Protein AF-A0A2V6NRY4-F1 (afdb_monomer)

pLDDT: mean 85.44, std 18.15, range [44.28, 98.38]

Secondary structure (DSSP, 8-state):
--PPP---------------PPPPBHHHHHHHHTTTTT----SS--STT-B---SSEE--HHHHTT--TT--TTSEE-

Foldseek 3Di:
DDDDDDPPDPPPPPDPPPPPDDWDFLQNCCVVCCVVVVNDDDDDPPRRRHTLQDPDEDACPVVVVVDCPPPPPSHHYD

Structure (mmCIF, N/CA/C/O backbone):
data_AF-A0A2V6NRY4-F1
#
_entry.id   AF-A0A2V6NRY4-F1
#
loop_
_atom_site.group_PDB
_atom_site.id
_atom_site.type_symbol
_atom_site.label_atom_id
_atom_site.label_alt_id
_atom_site.label_comp_id
_atom_site.label_asym_id
_atom_site.label_entity_id
_atom_site.label_seq_id
_atom_site.pdbx_PDB_ins_code
_atom_site.Cartn_x
_atom_site.Cartn_y
_atom_site.Cartn_z
_atom_site.occupancy
_atom_site.B_iso_or_equiv
_atom_site.auth_seq_id
_atom_site.auth_comp_id
_atom_site.auth_asym_id
_atom_site.auth_atom_id
_atom_site.pdbx_PDB_model_num
ATOM 1 N N . MET A 1 1 ? 36.962 -33.594 53.569 1.00 56.94 1 MET A N 1
ATOM 2 C CA . MET A 1 1 ? 35.947 -33.957 52.554 1.00 56.94 1 MET A CA 1
ATOM 3 C C . MET A 1 1 ? 34.849 -34.733 53.266 1.00 56.94 1 MET A C 1
ATOM 5 O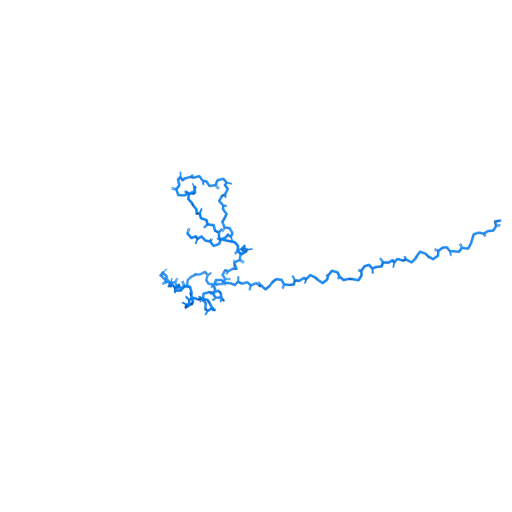 O . MET A 1 1 ? 35.202 -35.712 53.915 1.00 56.94 1 MET A O 1
ATOM 9 N N . PRO A 1 2 ? 33.609 -34.211 53.317 1.00 48.44 2 PRO A N 1
ATOM 10 C CA . PRO A 1 2 ? 32.658 -34.323 52.202 1.00 48.44 2 PRO A CA 1
ATOM 11 C C . PRO A 1 2 ? 31.979 -32.995 51.795 1.00 48.44 2 PRO A C 1
ATOM 13 O O . PRO A 1 2 ? 31.949 -32.033 52.557 1.00 48.44 2 PRO A O 1
ATOM 16 N N . ASN A 1 3 ? 31.462 -32.975 50.562 1.00 52.06 3 ASN A N 1
ATOM 17 C CA . ASN A 1 3 ? 30.820 -31.849 49.877 1.00 52.06 3 ASN A CA 1
ATOM 18 C C . ASN A 1 3 ? 29.330 -31.722 50.252 1.00 52.06 3 ASN A C 1
ATOM 20 O O . ASN A 1 3 ? 28.597 -32.706 50.164 1.00 52.06 3 ASN A O 1
ATOM 24 N N . GLY A 1 4 ? 28.882 -30.514 50.615 1.00 47.03 4 GLY A N 1
ATOM 25 C CA . GLY A 1 4 ? 27.461 -30.144 50.721 1.00 47.03 4 GLY A CA 1
ATOM 26 C C . GLY A 1 4 ? 26.905 -29.613 49.388 1.00 47.03 4 GLY A C 1
ATOM 27 O O . GLY A 1 4 ? 27.688 -29.216 48.523 1.00 47.03 4 GLY A O 1
ATOM 28 N N . PRO A 1 5 ? 25.575 -29.616 49.181 1.00 46.28 5 PRO A N 1
ATOM 29 C CA . PRO A 1 5 ? 24.980 -29.363 47.875 1.00 46.28 5 PRO A CA 1
ATOM 30 C C . PRO A 1 5 ? 25.066 -27.878 47.504 1.00 46.28 5 PRO A C 1
ATOM 32 O O . PRO A 1 5 ? 24.615 -27.002 48.239 1.00 46.28 5 PRO A O 1
ATOM 35 N N . THR A 1 6 ? 25.636 -27.592 46.336 1.00 49.69 6 THR A N 1
ATOM 36 C CA . THR A 1 6 ? 25.596 -26.269 45.710 1.00 49.69 6 THR A CA 1
ATOM 37 C C . THR A 1 6 ? 24.199 -26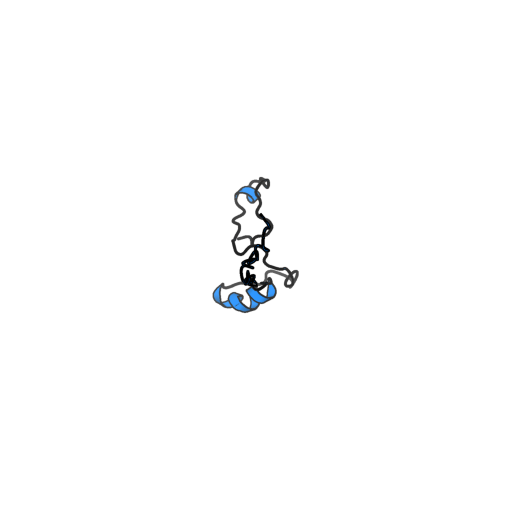.038 45.139 1.00 49.69 6 THR A C 1
ATOM 39 O O . THR A 1 6 ? 23.839 -26.611 44.114 1.00 49.69 6 THR A O 1
ATOM 42 N N . THR A 1 7 ? 23.396 -25.201 45.795 1.00 46.47 7 THR A N 1
ATOM 43 C CA . THR A 1 7 ? 22.115 -24.736 45.248 1.00 46.47 7 THR A CA 1
ATOM 44 C C . THR A 1 7 ? 22.388 -23.760 44.106 1.00 46.47 7 THR A C 1
ATOM 46 O O . THR A 1 7 ? 22.602 -22.567 44.323 1.00 46.47 7 THR A O 1
ATOM 49 N N . THR A 1 8 ? 22.406 -24.267 42.874 1.00 48.12 8 THR A N 1
ATOM 50 C CA . THR A 1 8 ? 22.379 -23.448 41.660 1.00 48.12 8 THR A CA 1
ATOM 51 C C . THR A 1 8 ? 21.058 -22.684 41.617 1.00 48.12 8 THR A C 1
ATOM 53 O O . THR A 1 8 ? 20.007 -23.256 41.342 1.00 48.12 8 THR A O 1
ATOM 56 N N . GLN A 1 9 ? 21.101 -21.383 41.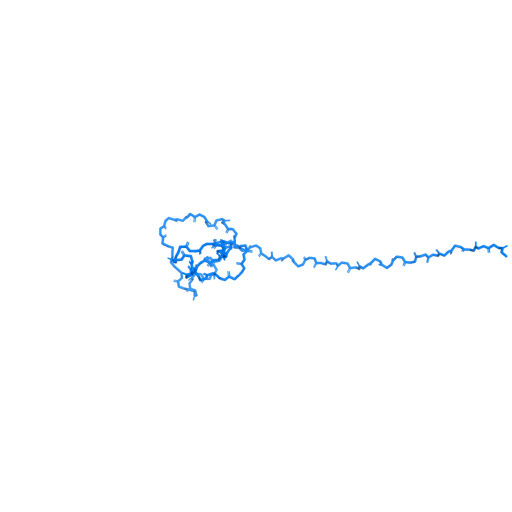903 1.00 49.38 9 GLN A N 1
ATOM 57 C CA . GLN A 1 9 ? 19.970 -20.496 41.659 1.00 49.38 9 GLN A CA 1
ATOM 58 C C . GLN A 1 9 ? 19.893 -20.227 40.155 1.00 49.38 9 GLN A C 1
ATOM 60 O O . GLN A 1 9 ? 20.683 -19.468 39.596 1.00 49.38 9 GLN A O 1
ATOM 65 N N . THR A 1 10 ? 18.959 -20.894 39.482 1.00 44.28 10 THR A N 1
ATOM 66 C CA . THR A 1 10 ? 18.592 -20.583 38.102 1.00 44.28 10 THR A CA 1
ATOM 67 C C . THR A 1 10 ? 17.902 -19.223 38.088 1.00 44.28 10 THR A C 1
ATOM 69 O O . THR A 1 10 ? 16.758 -19.087 38.516 1.00 44.28 10 THR A O 1
ATOM 72 N N . ILE A 1 11 ? 18.607 -18.202 37.603 1.00 62.66 11 ILE A N 1
ATOM 73 C CA . ILE A 1 11 ? 18.015 -16.902 37.293 1.00 62.66 11 ILE A CA 1
ATOM 74 C C . ILE A 1 11 ? 17.200 -17.095 36.009 1.00 62.66 11 ILE A C 1
ATOM 76 O O . ILE A 1 11 ? 17.724 -16.997 34.902 1.00 62.66 11 ILE A O 1
ATOM 80 N N . THR A 1 12 ? 15.922 -17.446 36.138 1.00 59.09 12 THR A N 1
ATOM 81 C CA . THR A 1 12 ? 14.997 -17.433 35.001 1.00 59.09 12 THR A CA 1
ATOM 82 C C . THR A 1 12 ? 14.696 -15.975 34.671 1.00 59.09 12 THR A C 1
ATOM 84 O O . THR A 1 12 ? 13.980 -15.309 35.418 1.00 59.09 12 THR A O 1
ATOM 87 N N . SER A 1 13 ? 15.262 -15.467 33.572 1.00 57.75 13 SER A N 1
ATOM 88 C CA . SER A 1 13 ? 14.938 -14.148 33.022 1.00 57.75 13 SER A CA 1
ATOM 89 C C . SER A 1 13 ? 13.424 -14.016 32.859 1.00 57.75 13 SER A C 1
ATOM 91 O O . SER A 1 13 ? 12.802 -14.726 32.068 1.00 57.75 13 SER A O 1
ATOM 93 N N . ALA A 1 14 ? 12.819 -13.130 33.648 1.00 57.00 14 ALA A N 1
ATOM 94 C CA . ALA A 1 14 ? 11.393 -12.878 33.604 1.00 57.00 14 ALA A CA 1
ATOM 95 C C . ALA A 1 14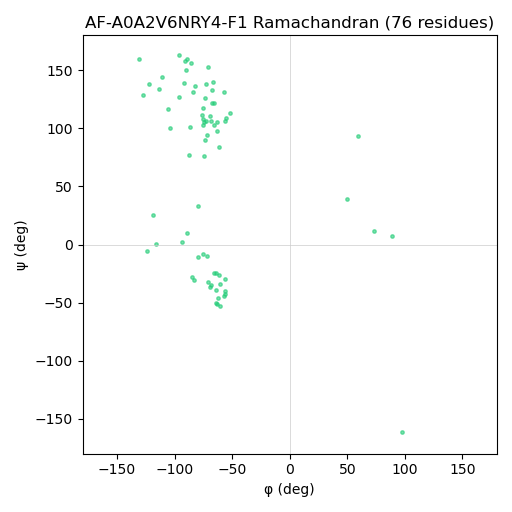 ? 11.023 -12.175 32.288 1.00 57.00 14 ALA A C 1
ATOM 97 O O . ALA A 1 14 ? 11.328 -11.005 32.075 1.00 57.00 14 ALA A O 1
ATOM 98 N N . SER A 1 15 ? 10.313 -12.920 31.443 1.00 57.12 15 SER A N 1
ATOM 99 C CA . SER A 1 15 ? 9.390 -12.450 30.406 1.00 57.12 15 SER A CA 1
ATOM 100 C C . SER A 1 15 ? 9.944 -11.523 29.316 1.00 57.12 15 SER A C 1
ATOM 102 O O . SER A 1 15 ? 9.812 -10.302 29.385 1.00 57.12 15 SER A O 1
ATOM 104 N N . ASP A 1 16 ? 10.352 -12.128 28.198 1.00 63.53 16 ASP A N 1
ATOM 105 C CA . ASP A 1 16 ? 10.117 -11.555 26.870 1.00 63.53 16 ASP A CA 1
ATOM 106 C C . ASP A 1 16 ? 8.597 -11.447 26.647 1.00 63.53 16 ASP A C 1
ATOM 108 O O . ASP A 1 16 ? 7.960 -12.332 26.063 1.00 63.53 16 ASP A O 1
ATOM 112 N N . GLN A 1 17 ? 7.969 -10.374 27.132 1.00 66.06 17 GLN A N 1
ATOM 113 C CA . GLN A 1 17 ? 6.647 -10.006 26.633 1.00 66.06 17 GLN A CA 1
ATOM 114 C C . GLN A 1 17 ? 6.811 -9.673 25.150 1.00 66.06 17 GLN A C 1
ATOM 116 O O . GLN A 1 17 ? 7.216 -8.567 24.787 1.00 66.06 17 GLN A O 1
ATOM 121 N N . ARG A 1 18 ? 6.516 -10.640 24.272 1.00 65.31 18 ARG A N 1
ATOM 122 C CA . ARG A 1 18 ? 6.416 -10.380 22.836 1.00 65.31 18 ARG A CA 1
ATOM 123 C C . ARG A 1 18 ? 5.405 -9.257 22.659 1.00 65.31 18 ARG A C 1
ATOM 125 O O . ARG A 1 18 ? 4.208 -9.468 22.852 1.00 65.31 18 ARG A O 1
ATOM 132 N N . LYS A 1 19 ? 5.882 -8.067 22.291 1.00 67.06 19 LYS A N 1
ATOM 133 C CA . LYS A 1 19 ? 5.014 -6.985 21.833 1.00 67.06 19 LYS A CA 1
ATOM 134 C C . LYS A 1 19 ? 4.216 -7.532 20.655 1.00 67.06 19 LYS A C 1
ATOM 136 O O . LYS A 1 19 ? 4.767 -7.768 19.582 1.00 67.06 19 LYS A O 1
ATOM 141 N N . SER A 1 20 ? 2.933 -7.795 20.882 1.00 73.38 20 SER A N 1
ATOM 142 C CA . SER A 1 20 ? 2.008 -8.183 19.827 1.00 73.38 20 SER A CA 1
ATOM 143 C C . SER A 1 20 ? 1.862 -6.992 18.890 1.00 73.38 20 SER A C 1
ATOM 145 O O . SER A 1 20 ? 1.184 -6.023 19.226 1.00 73.38 20 SER A O 1
ATOM 147 N N . VAL A 1 21 ? 2.523 -7.040 17.734 1.00 73.69 21 VAL A N 1
ATOM 148 C CA . VAL A 1 21 ? 2.316 -6.040 16.685 1.00 73.69 21 VAL A CA 1
ATOM 149 C C . VAL A 1 21 ? 0.896 -6.235 16.145 1.00 73.69 21 VAL A C 1
ATOM 151 O O . VAL A 1 21 ? 0.578 -7.340 15.693 1.00 73.69 21 VAL A O 1
ATOM 154 N N . PRO A 1 22 ? 0.027 -5.210 16.200 1.00 81.88 22 PRO A N 1
ATOM 155 C CA . PRO A 1 22 ? -1.317 -5.312 15.654 1.00 81.88 22 PRO A CA 1
ATOM 156 C C . PRO A 1 22 ? -1.262 -5.675 14.171 1.00 81.88 22 PRO A C 1
ATOM 158 O O . PRO A 1 22 ? -0.525 -5.069 13.393 1.00 81.88 22 PRO A O 1
ATOM 161 N N . VAL A 1 23 ? -2.048 -6.672 13.770 1.00 90.62 23 VAL A N 1
ATOM 162 C CA . VAL A 1 23 ? -2.175 -7.043 12.361 1.00 90.62 23 VAL A CA 1
ATOM 163 C C . VAL A 1 23 ? -3.046 -6.003 11.665 1.00 90.62 23 VAL A C 1
ATOM 165 O O . VAL A 1 23 ? -4.227 -5.883 11.977 1.00 90.62 23 VAL A O 1
ATOM 168 N N . VAL A 1 24 ? -2.477 -5.291 10.695 1.00 95.38 24 VAL A N 1
ATOM 169 C CA . VAL A 1 24 ? -3.213 -4.335 9.859 1.00 95.38 24 VAL A CA 1
ATOM 170 C C . VAL A 1 24 ? -3.625 -5.019 8.559 1.00 95.38 24 VAL A C 1
ATOM 172 O O . VAL A 1 24 ? -2.793 -5.609 7.865 1.00 95.38 24 VAL A O 1
ATOM 175 N N . THR A 1 25 ? -4.912 -4.966 8.222 1.00 97.25 25 THR A N 1
ATOM 176 C CA . THR A 1 25 ? -5.427 -5.422 6.925 1.00 97.25 25 THR A CA 1
ATOM 177 C C . THR A 1 25 ? -5.559 -4.251 5.958 1.00 97.25 25 THR A C 1
ATOM 179 O O . THR A 1 25 ? -5.574 -3.087 6.364 1.00 97.25 25 THR A O 1
ATOM 182 N N . VAL A 1 26 ? -5.679 -4.547 4.661 1.00 97.00 26 VAL A N 1
ATOM 183 C CA . VAL A 1 26 ? -6.014 -3.535 3.646 1.00 97.00 26 VAL A CA 1
ATOM 184 C C . VAL A 1 26 ? -7.329 -2.841 4.009 1.00 97.00 26 VAL A C 1
ATOM 186 O 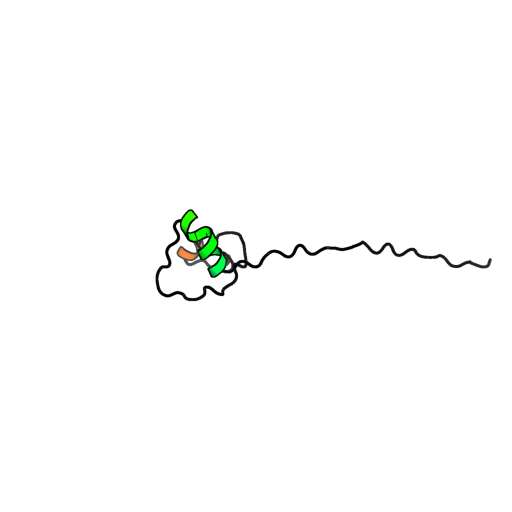O . VAL A 1 26 ? -7.422 -1.624 3.908 1.00 97.00 26 VAL A O 1
ATOM 189 N N . GLU A 1 27 ? -8.314 -3.594 4.505 1.00 97.88 27 GLU A N 1
ATOM 190 C CA . GLU A 1 27 ? -9.586 -3.056 4.988 1.00 97.88 27 GLU A CA 1
ATOM 191 C C . GLU A 1 27 ? -9.429 -2.078 6.147 1.00 97.88 27 GLU A C 1
ATOM 193 O O . GLU A 1 27 ? -9.921 -0.954 6.058 1.00 97.88 27 GLU A O 1
ATOM 198 N N . SER A 1 28 ? -8.733 -2.473 7.218 1.00 97.62 28 SER A N 1
ATOM 199 C CA . SER A 1 28 ? -8.573 -1.600 8.379 1.00 97.62 28 SER A CA 1
ATOM 200 C C . SER A 1 28 ? -7.782 -0.348 8.011 1.00 97.62 28 SER A C 1
ATOM 202 O O . SER A 1 28 ? -8.139 0.744 8.441 1.00 97.62 28 SER A O 1
ATOM 204 N N . PHE A 1 29 ? -6.748 -0.481 7.177 1.00 96.56 29 PHE A N 1
ATOM 205 C CA . PHE A 1 29 ? -5.960 0.651 6.699 1.00 96.56 29 PHE A CA 1
ATOM 206 C C . PHE A 1 29 ? -6.799 1.612 5.847 1.00 96.56 29 PHE A C 1
ATOM 208 O O . PHE A 1 29 ? -6.823 2.810 6.124 1.00 96.56 29 PHE A O 1
ATOM 215 N N . PHE A 1 30 ? -7.523 1.090 4.853 1.00 97.62 30 PHE A N 1
ATOM 216 C CA . PHE A 1 30 ? -8.354 1.891 3.956 1.00 97.62 30 PHE A CA 1
ATOM 217 C C . PHE A 1 30 ? -9.469 2.613 4.718 1.00 97.62 30 PHE A C 1
ATOM 219 O O . PHE A 1 30 ? -9.641 3.814 4.549 1.00 97.62 30 PHE A O 1
ATOM 226 N N . ASN A 1 31 ? -10.180 1.920 5.610 1.00 97.69 31 ASN A N 1
ATOM 227 C CA . ASN A 1 31 ? -11.278 2.517 6.371 1.00 97.69 31 ASN A CA 1
ATOM 228 C C . ASN A 1 31 ? -10.787 3.551 7.399 1.00 97.69 31 ASN A C 1
ATOM 230 O O . ASN A 1 31 ? -11.455 4.553 7.618 1.00 97.69 31 ASN A O 1
ATOM 234 N N . THR A 1 32 ? -9.630 3.320 8.029 1.00 97.94 32 THR A N 1
ATOM 235 C CA . THR A 1 32 ? -9.121 4.199 9.102 1.00 97.94 32 THR A CA 1
ATOM 236 C C . THR A 1 32 ? -8.372 5.416 8.556 1.00 97.94 32 THR A C 1
ATOM 238 O O . THR A 1 32 ? -8.352 6.469 9.190 1.00 97.94 32 THR A O 1
ATOM 241 N N . HIS A 1 33 ? -7.719 5.292 7.398 1.00 97.06 33 HIS A N 1
ATOM 242 C CA . HIS A 1 33 ? -6.818 6.326 6.875 1.00 97.06 33 HIS A CA 1
ATOM 243 C C . HIS A 1 33 ? -7.170 6.816 5.471 1.00 97.06 33 HIS A C 1
ATOM 245 O O . HIS A 1 33 ? -6.540 7.762 5.000 1.00 97.06 33 HIS A O 1
ATOM 251 N N . GLY A 1 34 ? -8.155 6.207 4.807 1.00 97.38 34 GLY A N 1
ATOM 252 C CA . GLY A 1 34 ? -8.494 6.488 3.414 1.00 97.38 34 GLY A CA 1
ATOM 253 C C . GLY A 1 34 ? -8.826 7.949 3.159 1.00 97.38 34 GLY A C 1
ATOM 254 O O . GLY A 1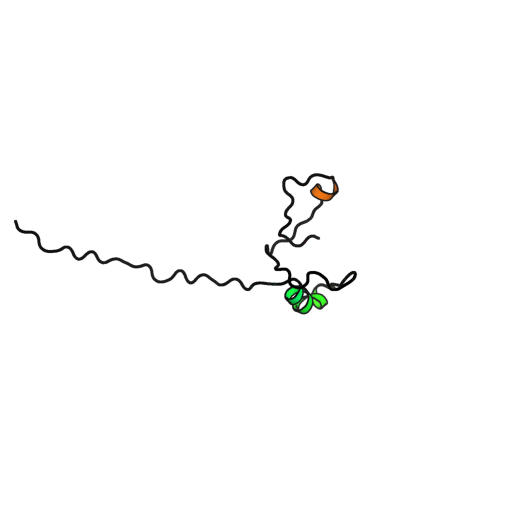 34 ? -8.280 8.525 2.229 1.00 97.38 34 GLY A O 1
ATOM 255 N N . GLU A 1 35 ? -9.619 8.580 4.024 1.00 97.81 35 GLU A N 1
ATOM 256 C CA . GLU A 1 35 ? -9.962 10.000 3.887 1.00 97.81 35 GLU A CA 1
ATOM 257 C C . GLU A 1 35 ? -8.724 10.900 4.004 1.00 97.81 35 GLU A C 1
ATOM 259 O O . GLU A 1 35 ? -8.434 11.687 3.106 1.00 97.81 35 GLU A O 1
ATOM 264 N N . LYS A 1 36 ? -7.927 10.721 5.066 1.00 98.38 36 LYS A N 1
ATOM 265 C CA . LYS A 1 36 ? -6.708 11.511 5.308 1.00 98.38 36 LYS A CA 1
ATOM 266 C C . LYS A 1 36 ? -5.678 11.369 4.183 1.00 98.38 36 LYS A C 1
ATOM 268 O O . LYS A 1 36 ? -4.932 12.305 3.911 1.00 98.38 36 LYS A O 1
ATOM 273 N N . LEU A 1 37 ? -5.602 10.187 3.577 1.00 96.38 37 LEU A N 1
ATOM 274 C CA . LEU A 1 37 ? -4.680 9.872 2.486 1.00 96.38 37 LEU A CA 1
ATOM 275 C C . LEU A 1 37 ? -5.301 10.082 1.096 1.00 96.38 37 LEU A C 1
ATOM 277 O O . LEU A 1 37 ? -4.637 9.790 0.105 1.00 96.38 37 LEU A O 1
ATOM 281 N N . ALA A 1 38 ? -6.547 10.562 1.019 1.00 97.44 38 ALA A N 1
ATOM 282 C CA . ALA A 1 38 ? -7.317 10.700 -0.216 1.00 97.44 38 ALA A CA 1
ATOM 283 C C . ALA A 1 38 ? -7.331 9.417 -1.078 1.00 97.44 38 ALA A C 1
ATOM 285 O O . ALA A 1 38 ? -7.239 9.466 -2.305 1.00 97.44 38 ALA A O 1
ATOM 286 N N . LEU A 1 39 ? -7.427 8.247 -0.437 1.00 97.25 39 LEU A N 1
ATOM 287 C CA . LEU A 1 39 ? -7.503 6.968 -1.135 1.00 97.25 39 LEU A CA 1
ATOM 288 C C . LEU A 1 39 ? -8.867 6.804 -1.795 1.00 97.25 39 LEU A C 1
ATOM 290 O O . LEU A 1 39 ? -9.913 7.034 -1.188 1.00 97.25 39 LEU A O 1
ATOM 294 N N . ARG A 1 40 ? -8.842 6.288 -3.020 1.00 97.31 40 ARG A N 1
ATOM 295 C CA . ARG A 1 40 ? -10.025 5.848 -3.749 1.00 97.31 40 ARG A CA 1
ATOM 296 C C . ARG A 1 40 ? -9.864 4.385 -4.125 1.00 97.31 40 ARG A C 1
ATOM 298 O O . ARG A 1 40 ? -8.786 3.955 -4.526 1.00 97.31 40 ARG A O 1
ATOM 305 N N . LEU A 1 41 ? -10.935 3.612 -3.979 1.00 97.38 41 LEU A N 1
ATOM 306 C CA . LEU A 1 41 ? -10.962 2.250 -4.490 1.00 97.38 41 LEU A CA 1
ATOM 307 C C . LEU A 1 41 ? -11.148 2.294 -6.011 1.00 97.38 41 LEU A C 1
ATOM 309 O O . LEU A 1 41 ? -12.216 2.659 -6.497 1.00 97.38 41 LEU A O 1
ATOM 313 N N . GLU A 1 42 ? -10.109 1.908 -6.746 1.00 96.31 42 GLU A N 1
ATOM 314 C CA . GLU A 1 42 ? -10.177 1.710 -8.192 1.00 96.31 42 GLU A CA 1
ATOM 315 C C . GLU A 1 42 ? -10.658 0.281 -8.485 1.00 96.31 42 GLU A C 1
ATOM 317 O O . GLU A 1 42 ? -9.892 -0.679 -8.387 1.00 96.31 42 GLU A O 1
ATOM 322 N N . GLY A 1 43 ? -11.942 0.125 -8.817 1.00 96.19 43 GLY A N 1
ATOM 323 C CA . GLY A 1 43 ? -12.537 -1.162 -9.197 1.00 96.19 43 GLY A CA 1
ATOM 324 C C . GLY A 1 43 ? -13.269 -1.902 -8.063 1.00 96.19 43 GLY A C 1
ATOM 325 O O . GLY A 1 43 ? -13.698 -1.290 -7.084 1.00 96.19 43 GLY A O 1
ATOM 326 N N . PRO A 1 44 ? -13.500 -3.221 -8.204 1.00 97.56 44 PRO A N 1
ATOM 327 C CA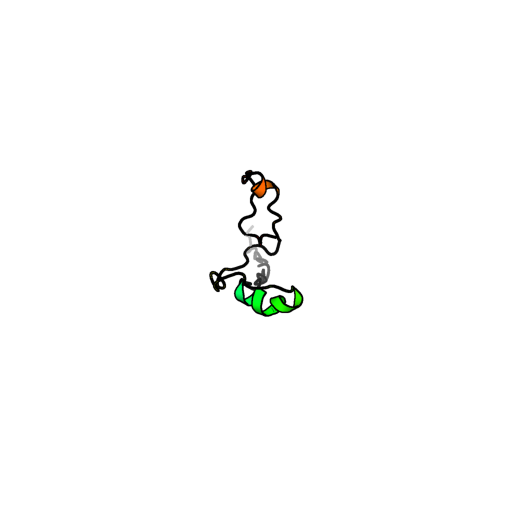 . PRO A 1 44 ? -14.268 -3.987 -7.229 1.00 97.56 44 PRO A CA 1
ATOM 328 C C . PRO A 1 44 ? -13.501 -4.177 -5.916 1.00 97.56 44 PRO A C 1
ATOM 330 O O . PRO A 1 44 ? -12.273 -4.251 -5.879 1.00 97.56 44 PRO A O 1
ATOM 333 N N . ARG A 1 45 ? -14.242 -4.329 -4.814 1.00 96.69 45 ARG A N 1
ATOM 334 C CA . ARG A 1 45 ? -13.692 -4.511 -3.463 1.00 96.69 45 ARG A CA 1
ATOM 335 C C . ARG A 1 45 ? -13.115 -5.916 -3.260 1.00 96.69 45 ARG A C 1
ATOM 337 O O . ARG A 1 45 ? -13.714 -6.762 -2.601 1.00 96.69 45 ARG A O 1
ATOM 344 N N . VAL A 1 46 ? -11.934 -6.167 -3.815 1.00 97.06 46 VAL A N 1
ATOM 345 C CA . VAL A 1 46 ? -11.244 -7.464 -3.748 1.00 97.06 46 VAL A CA 1
ATOM 346 C C . VAL A 1 46 ? -9.984 -7.393 -2.887 1.00 97.06 46 VAL A C 1
ATOM 348 O O . VAL A 1 46 ? -9.272 -6.395 -2.868 1.00 97.06 46 VAL A O 1
ATOM 351 N N . GLY A 1 47 ? -9.688 -8.468 -2.150 1.00 96.56 47 GLY A N 1
ATOM 352 C CA . GLY A 1 47 ? -8.441 -8.581 -1.382 1.00 96.56 47 GLY A CA 1
ATOM 353 C C . GLY A 1 47 ? -8.350 -7.721 -0.113 1.00 96.56 47 GLY A C 1
ATOM 354 O O . GLY A 1 47 ? -7.281 -7.651 0.482 1.00 96.56 47 GLY A O 1
ATOM 355 N N . PHE A 1 48 ? -9.448 -7.116 0.345 1.00 97.75 48 PHE A N 1
ATOM 356 C CA . PHE A 1 48 ? -9.493 -6.277 1.555 1.00 97.75 48 PHE A CA 1
ATOM 357 C C . PHE A 1 48 ? -9.113 -7.031 2.849 1.00 97.75 48 PHE A C 1
ATOM 359 O O . PHE A 1 48 ? -8.551 -6.446 3.772 1.00 97.75 48 PHE A O 1
ATOM 366 N N . HIS A 1 49 ? -9.313 -8.352 2.875 1.00 97.50 49 HIS A N 1
ATOM 367 C CA . HIS A 1 49 ? -8.890 -9.237 3.967 1.00 97.50 49 HIS A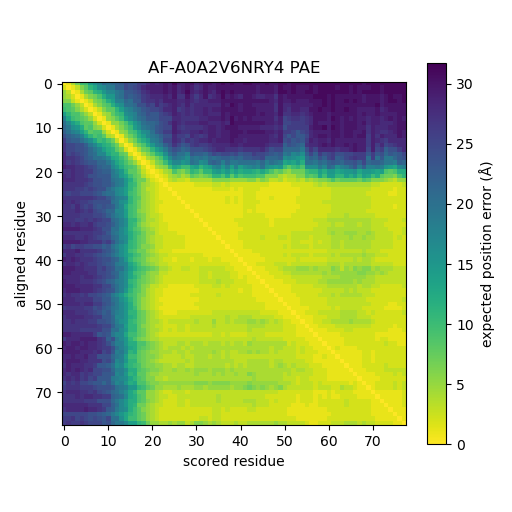 CA 1
ATOM 368 C C . HIS A 1 49 ? -7.364 -9.468 4.033 1.00 97.50 49 HIS A C 1
ATOM 370 O O . HIS A 1 49 ? -6.873 -10.083 4.982 1.00 97.50 49 HIS A O 1
ATOM 376 N N . ARG A 1 50 ? -6.591 -9.036 3.023 1.00 97.06 50 ARG A N 1
ATOM 377 C CA . ARG A 1 50 ? -5.135 -9.239 2.985 1.00 97.06 50 ARG A CA 1
ATOM 378 C C . ARG A 1 50 ? -4.459 -8.436 4.093 1.00 97.06 50 ARG A C 1
ATOM 380 O O . ARG A 1 50 ? -4.814 -7.289 4.351 1.00 97.06 50 ARG A O 1
ATOM 387 N N . LYS A 1 51 ? -3.451 -9.042 4.720 1.00 96.69 51 LYS A N 1
ATOM 388 C CA . LYS A 1 51 ? -2.614 -8.407 5.745 1.00 96.69 51 LYS A CA 1
ATOM 389 C C . LYS A 1 51 ? -1.516 -7.575 5.082 1.00 96.69 51 LYS A C 1
ATOM 391 O O . LYS A 1 51 ? -0.861 -8.069 4.163 1.00 96.69 51 LYS A O 1
ATOM 396 N N . ILE A 1 52 ? -1.276 -6.366 5.580 1.00 95.75 52 ILE A N 1
ATOM 397 C CA . ILE A 1 52 ? -0.076 -5.586 5.265 1.00 95.75 52 ILE A CA 1
ATOM 398 C C . ILE A 1 52 ? 1.070 -6.214 6.061 1.00 95.75 52 ILE A C 1
ATOM 400 O O . ILE A 1 52 ? 1.088 -6.156 7.288 1.00 95.75 52 ILE A O 1
ATOM 404 N N . ARG A 1 53 ? 1.972 -6.913 5.363 1.00 94.44 53 ARG A N 1
ATOM 405 C CA . ARG A 1 53 ? 3.022 -7.735 5.993 1.00 94.44 53 ARG A CA 1
ATOM 406 C C . ARG A 1 53 ? 4.256 -6.925 6.366 1.00 94.44 53 ARG A C 1
ATOM 408 O O . ARG A 1 53 ? 4.944 -7.290 7.308 1.00 94.44 53 ARG A O 1
ATOM 415 N N . GLU A 1 54 ? 4.505 -5.851 5.628 1.00 93.69 54 GLU A N 1
ATOM 416 C CA . GLU A 1 54 ? 5.623 -4.940 5.829 1.00 93.69 54 GLU A CA 1
ATOM 417 C C . GLU A 1 54 ? 5.085 -3.507 5.926 1.00 93.69 54 GLU A C 1
ATOM 419 O O . GLU A 1 54 ? 4.344 -3.085 5.036 1.00 93.69 54 GLU A O 1
ATOM 424 N N . PRO A 1 55 ? 5.446 -2.735 6.965 1.00 91.12 55 PRO A N 1
ATOM 425 C CA . PRO A 1 55 ? 4.941 -1.374 7.160 1.00 91.12 55 PRO A CA 1
ATOM 426 C C . PRO A 1 55 ? 5.585 -0.351 6.210 1.00 91.12 55 PRO A C 1
ATOM 428 O O . PRO A 1 55 ? 5.180 0.808 6.174 1.00 91.12 55 PRO A O 1
ATOM 431 N N . THR A 1 56 ? 6.614 -0.758 5.464 1.00 94.12 56 THR A N 1
ATOM 432 C CA . THR A 1 56 ? 7.324 0.095 4.507 1.00 94.12 56 THR A CA 1
ATOM 433 C C . THR A 1 56 ? 6.685 0.019 3.123 1.00 94.12 56 THR A C 1
ATOM 435 O O . THR A 1 56 ? 6.134 -1.008 2.731 1.00 94.12 56 THR A O 1
ATOM 438 N N . ILE A 1 57 ? 6.783 1.111 2.364 1.00 95.50 57 ILE A N 1
ATOM 439 C CA . ILE A 1 57 ? 6.327 1.167 0.970 1.00 95.50 57 ILE A CA 1
ATOM 440 C C . ILE A 1 57 ? 7.419 0.670 0.015 1.00 95.50 57 ILE A C 1
ATOM 442 O O . ILE A 1 57 ? 8.614 0.716 0.327 1.00 95.50 57 ILE A O 1
ATOM 446 N N . ASN A 1 58 ? 7.014 0.215 -1.164 1.00 97.38 58 ASN A N 1
ATOM 447 C CA . ASN A 1 58 ? 7.897 -0.082 -2.282 1.00 97.38 58 ASN A CA 1
ATOM 448 C C . ASN A 1 58 ? 7.628 0.892 -3.432 1.00 97.38 58 ASN A C 1
ATOM 450 O O . ASN A 1 58 ? 6.476 1.100 -3.800 1.00 97.38 58 ASN A O 1
ATOM 454 N N . ARG A 1 59 ? 8.697 1.449 -4.009 1.00 97.00 59 ARG A N 1
ATOM 455 C CA . ARG A 1 59 ? 8.657 2.243 -5.243 1.00 97.00 59 ARG A CA 1
ATOM 456 C C . ARG A 1 59 ? 9.194 1.363 -6.369 1.00 97.00 59 ARG A C 1
ATOM 458 O O . ARG A 1 59 ? 10.413 1.206 -6.467 1.00 97.00 59 ARG A O 1
ATOM 465 N N . PRO A 1 60 ? 8.339 0.761 -7.205 1.00 95.62 60 PRO A N 1
ATOM 466 C CA . PRO A 1 60 ? 8.724 -0.338 -8.079 1.00 95.62 60 PRO A CA 1
ATOM 467 C C . PRO A 1 60 ? 9.451 0.121 -9.356 1.00 95.62 60 PRO A C 1
ATOM 469 O O . PRO A 1 60 ? 9.324 -0.526 -10.385 1.00 95.62 60 PRO A O 1
ATOM 472 N N . GLY A 1 61 ? 10.239 1.202 -9.324 1.00 96.44 61 GLY A N 1
ATOM 473 C CA . GLY A 1 61 ? 10.876 1.776 -10.518 1.00 96.44 61 GLY A CA 1
ATOM 474 C C . GLY A 1 61 ? 11.739 0.777 -11.297 1.00 96.44 61 GLY A C 1
ATOM 475 O O . GLY A 1 61 ? 11.637 0.686 -12.514 1.00 96.44 61 GLY A O 1
ATOM 476 N N . LEU A 1 62 ? 12.519 -0.042 -10.589 1.00 96.25 62 LEU A N 1
ATOM 477 C CA . LEU A 1 62 ? 13.349 -1.081 -11.205 1.00 96.25 62 LEU A CA 1
ATOM 478 C C . LEU A 1 62 ? 12.514 -2.255 -11.766 1.00 96.25 62 LEU A C 1
ATOM 480 O O . LEU A 1 62 ? 12.846 -2.825 -12.803 1.00 96.25 62 LEU A O 1
ATOM 484 N N . ALA A 1 63 ? 11.380 -2.567 -11.131 1.00 96.62 63 ALA A N 1
ATOM 485 C CA . ALA A 1 63 ? 10.419 -3.535 -11.660 1.00 96.62 63 ALA A CA 1
ATOM 486 C C . ALA A 1 63 ? 9.720 -3.014 -12.927 1.00 96.62 63 ALA A C 1
ATOM 488 O O . ALA A 1 63 ? 9.486 -3.789 -13.852 1.00 96.62 63 ALA A O 1
ATOM 489 N N . LEU A 1 64 ? 9.459 -1.705 -13.022 1.00 95.62 64 LEU A N 1
ATOM 490 C CA . LEU A 1 64 ? 8.913 -1.083 -14.234 1.00 95.62 64 LEU A CA 1
ATOM 491 C C . LEU A 1 64 ? 9.876 -1.172 -15.429 1.00 95.62 64 LEU A C 1
ATOM 493 O O . LEU A 1 64 ? 9.416 -1.186 -16.566 1.00 95.62 64 LEU A O 1
ATOM 497 N N . SER A 1 65 ? 11.189 -1.296 -15.197 1.00 96.81 65 SER A N 1
ATOM 498 C CA . SER A 1 65 ? 12.177 -1.570 -16.252 1.00 96.81 65 SER A CA 1
ATOM 499 C C . SER A 1 65 ? 12.419 -3.067 -16.501 1.00 96.81 65 SER A C 1
ATOM 501 O O . SER A 1 65 ? 13.378 -3.426 -17.180 1.00 96.81 65 SER A O 1
ATOM 503 N N . GLY A 1 66 ? 11.602 -3.956 -15.928 1.00 96.81 66 GLY A N 1
ATOM 504 C CA . GLY A 1 66 ? 11.687 -5.404 -16.136 1.00 96.81 66 GLY A CA 1
ATOM 505 C C . GLY A 1 66 ? 12.619 -6.159 -15.183 1.00 96.81 66 GLY A C 1
ATOM 506 O O . GLY A 1 66 ? 12.825 -7.357 -15.367 1.00 96.81 66 GLY A O 1
ATOM 507 N N . PHE A 1 67 ? 13.174 -5.515 -14.152 1.00 97.38 67 PHE A N 1
ATOM 508 C CA . PHE A 1 67 ? 14.082 -6.165 -13.206 1.00 97.38 67 PHE A CA 1
ATOM 509 C C . PHE A 1 67 ? 13.404 -6.430 -11.852 1.00 97.38 67 PHE A C 1
ATOM 511 O O . PHE A 1 67 ? 13.051 -5.510 -11.117 1.00 97.38 67 PHE A O 1
ATOM 518 N N . PHE A 1 68 ? 13.271 -7.712 -11.489 1.00 96.56 68 PHE A N 1
ATOM 519 C CA . PHE A 1 68 ? 12.497 -8.155 -10.316 1.00 96.56 68 PHE A CA 1
ATOM 520 C C . PHE A 1 68 ? 13.311 -8.848 -9.215 1.00 96.56 68 PHE A C 1
ATOM 522 O O . PHE A 1 68 ? 12.738 -9.220 -8.195 1.00 96.56 68 PHE A O 1
ATOM 529 N N . VAL A 1 69 ? 14.633 -8.999 -9.367 1.00 96.75 69 VAL A N 1
ATOM 530 C CA . VAL A 1 69 ? 15.475 -9.781 -8.429 1.00 96.75 69 VAL A CA 1
ATOM 531 C C . VAL A 1 69 ? 15.364 -9.291 -6.975 1.00 96.75 69 VAL A C 1
ATOM 533 O O . VAL A 1 69 ? 15.459 -10.091 -6.051 1.00 96.75 69 VAL A O 1
ATOM 536 N N . TYR A 1 70 ? 15.099 -7.998 -6.768 1.00 91.50 70 TYR A N 1
ATOM 537 C CA . TYR A 1 70 ? 14.919 -7.389 -5.443 1.00 91.50 70 TYR A CA 1
ATOM 538 C C . TYR A 1 70 ? 13.528 -6.779 -5.242 1.00 91.50 70 TYR A C 1
ATOM 540 O O . TYR A 1 70 ? 13.360 -5.829 -4.474 1.00 91.50 70 TYR A O 1
ATOM 548 N N . PHE A 1 71 ? 12.521 -7.273 -5.961 1.00 96.75 71 PHE A N 1
ATOM 549 C CA . PHE A 1 71 ? 11.168 -6.748 -5.840 1.00 96.75 71 PHE A CA 1
ATOM 550 C C . PHE A 1 71 ? 10.591 -7.035 -4.447 1.00 96.75 71 PHE A C 1
ATOM 552 O O . PHE A 1 71 ? 10.491 -8.185 -4.037 1.00 96.75 71 PHE A O 1
ATOM 559 N N . ALA A 1 72 ? 10.197 -5.982 -3.725 1.00 96.44 72 ALA A N 1
ATOM 560 C CA . ALA A 1 72 ? 9.616 -6.094 -2.390 1.00 96.44 72 ALA A CA 1
ATOM 561 C C . ALA A 1 72 ? 8.091 -6.296 -2.469 1.00 96.44 72 ALA A C 1
ATOM 563 O O . ALA A 1 72 ? 7.298 -5.380 -2.237 1.00 96.44 72 ALA A O 1
ATOM 564 N N . GLU A 1 73 ? 7.676 -7.515 -2.788 1.00 95.00 73 GLU A N 1
ATOM 565 C CA . GLU A 1 73 ? 6.295 -7.942 -3.028 1.00 95.00 73 GLU A CA 1
ATOM 566 C C . GLU A 1 73 ? 5.394 -7.881 -1.787 1.00 95.00 73 GLU A C 1
ATOM 568 O O . GLU A 1 73 ? 4.177 -7.749 -1.896 1.00 95.00 73 GLU A O 1
ATOM 573 N N . LYS A 1 74 ? 5.979 -7.962 -0.588 1.00 94.81 74 LYS A N 1
ATOM 574 C CA . LYS A 1 74 ? 5.243 -7.925 0.693 1.00 94.81 74 LYS A CA 1
ATOM 575 C C . LYS A 1 74 ? 4.850 -6.515 1.146 1.00 94.81 74 LYS A C 1
ATOM 577 O O . LYS A 1 74 ? 4.090 -6.384 2.108 1.00 94.81 74 LYS A O 1
ATOM 582 N N . ARG A 1 75 ? 5.388 -5.483 0.490 1.00 96.25 75 ARG A N 1
ATOM 583 C CA . ARG A 1 75 ? 5.157 -4.064 0.790 1.00 96.25 75 ARG A CA 1
ATOM 584 C C . ARG A 1 75 ? 3.979 -3.517 -0.006 1.00 96.25 75 ARG A C 1
ATOM 586 O O . ARG A 1 75 ? 3.633 -4.034 -1.068 1.00 96.25 75 ARG A O 1
ATOM 593 N N . VAL A 1 76 ? 3.393 -2.430 0.482 1.00 95.62 76 VAL A N 1
ATOM 594 C CA . VAL A 1 76 ? 2.451 -1.631 -0.315 1.00 95.62 76 VAL A CA 1
ATOM 595 C C . VAL A 1 76 ? 3.222 -0.963 -1.45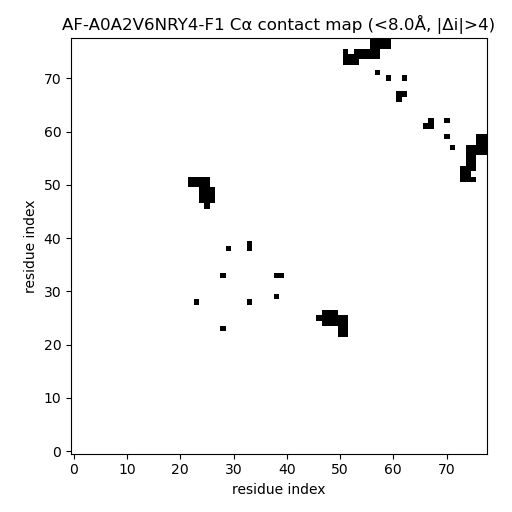6 1.00 95.62 76 VAL A C 1
ATOM 597 O O . VAL A 1 76 ? 4.294 -0.409 -1.225 1.00 95.62 76 VAL A O 1
ATOM 600 N N . GLN A 1 77 ? 2.697 -1.038 -2.676 1.00 96.25 77 GLN A N 1
ATOM 601 C CA . GLN A 1 77 ? 3.315 -0.458 -3.872 1.00 96.25 77 GLN A CA 1
ATOM 602 C C . GLN A 1 77 ? 2.783 0.969 -4.086 1.00 96.25 77 GLN A C 1
ATOM 604 O O . GLN A 1 77 ? 1.584 1.183 -3.898 1.00 96.25 77 GLN A O 1
ATOM 609 N N . VAL A 1 78 ? 3.648 1.919 -4.464 1.00 93.62 78 VAL A N 1
ATOM 610 C CA . VAL A 1 78 ? 3.286 3.314 -4.801 1.00 93.62 78 VAL A CA 1
ATOM 611 C C . VAL A 1 78 ? 3.892 3.774 -6.116 1.00 93.62 78 VAL A C 1
ATOM 613 O O . VAL A 1 78 ? 4.978 3.261 -6.470 1.00 93.62 78 VAL A O 1
#

Solvent-accessible surface area (backbone atoms only — not comparable to full-atom values): 5397 Å² total; per-residue (Å²): 138,86,87,78,87,81,82,80,79,80,82,73,81,82,68,88,73,75,79,79,74,81,86,46,28,46,43,59,48,44,75,75,41,17,76,87,68,69,60,74,85,85,72,79,97,67,71,42,86,40,67,61,76,40,98,53,76,30,72,56,62,56,46,76,75,74,48,56,95,81,61,62,79,62,28,51,77,101

Sequence (78 aa):
MPNGPTTTQTITSASDQRKSVPVVTVESFFNTHGEKLALRLEGPRVGFHRKIREPTINRPGLALSGFFVYFAEKRVQV

Radius of gyration: 24.4 Å; Cα contacts (8 Å, |Δi|>4): 53; chains: 1; bounding box: 50×46×69 Å

Mean predicted aligned error: 11.25 Å